Protein AF-A0A7Y5VXS8-F1 (afdb_monomer_lite)

Radius of gyration: 24.62 Å; chains: 1; bounding box: 45×81×82 Å

Foldseek 3Di:
DDQDWDDDFQDDEDQKTWWWTDGPQAIFIWMAGNDPVRIATQRAPQFRHWIWAEDYDQKTWTWTHHPPAAIFIWIARNHNVRIDGCCVQDDPQFRHWGWHYWDDDPFWIKT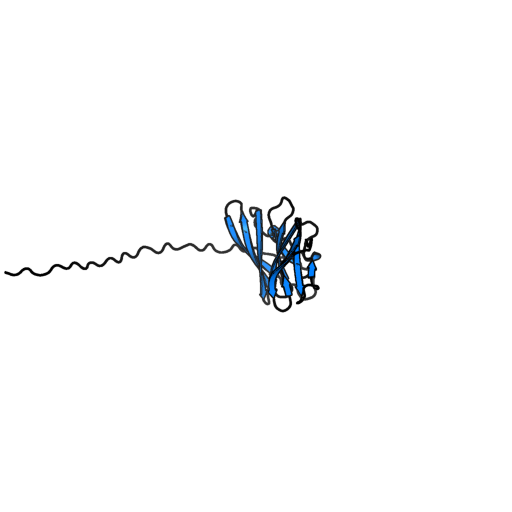WTWTDGPPDIFIWIKTFGDDDPDDDDDDDIHIDGDDDPPPDPDDPPDDDDPPDDDDDDDD

Sequence (171 aa):
MYLGWSKEVNATSATQQVGRTRRVHETRAALWSGTVESWIDLHPSDMSRSEALGVFDGYQVAYASSTDSEPHAAFWNGSAESWVDLNQFLPPECIKSTASGVWHDEHALYVVGYAATLWAPEAFIWSMPTPAPSTAMPLAIAAMVGMRRVRRRAGKAADAATLQRRAPTID

pLDDT: mean 81.11, std 21.41, range [37.81, 98.25]

Structure (mmCIF, N/CA/C/O backbone):
data_AF-A0A7Y5VXS8-F1
#
_entry.id   AF-A0A7Y5VXS8-F1
#
loop_
_atom_site.group_PDB
_atom_site.id
_atom_site.type_symbol
_atom_site.label_atom_id
_atom_site.label_alt_id
_atom_site.label_comp_id
_atom_site.label_asym_id
_atom_site.label_entity_id
_atom_site.label_seq_id
_atom_site.pdbx_PDB_ins_code
_atom_site.Cartn_x
_atom_site.Cartn_y
_atom_site.Cartn_z
_atom_site.occupancy
_atom_site.B_iso_or_equiv
_atom_site.auth_seq_id
_atom_site.auth_comp_id
_atom_site.auth_asym_id
_atom_site.auth_atom_id
_atom_site.pdbx_PDB_model_num
ATOM 1 N N . MET A 1 1 ? -16.463 24.738 -9.235 1.00 41.56 1 MET A N 1
ATOM 2 C CA . MET A 1 1 ? -15.396 23.790 -9.618 1.00 41.56 1 MET A CA 1
ATOM 3 C C . MET A 1 1 ? -14.684 23.383 -8.335 1.00 41.56 1 MET A C 1
ATOM 5 O O . MET A 1 1 ? -13.966 24.198 -7.775 1.00 41.56 1 MET A O 1
ATOM 9 N N . TYR A 1 2 ? -14.994 22.211 -7.774 1.00 46.09 2 TYR A N 1
ATOM 10 C CA . TYR A 1 2 ? -14.402 21.787 -6.501 1.00 46.09 2 TYR A CA 1
ATOM 11 C C . TYR A 1 2 ? -12.951 21.353 -6.734 1.00 46.09 2 TYR A C 1
ATOM 13 O O . TYR A 1 2 ? -12.708 20.295 -7.304 1.00 46.09 2 TYR A O 1
ATOM 21 N N . LEU A 1 3 ? -11.991 22.154 -6.265 1.00 60.09 3 LEU A N 1
ATOM 22 C CA . LEU A 1 3 ? -10.579 21.771 -6.102 1.00 60.09 3 LEU A CA 1
ATOM 23 C C . LEU A 1 3 ? -10.420 20.859 -4.865 1.00 60.09 3 LEU A C 1
ATOM 25 O O . LEU A 1 3 ? -9.608 21.102 -3.972 1.00 60.09 3 LEU A O 1
ATOM 29 N N . GLY A 1 4 ? -11.291 19.855 -4.762 1.00 72.69 4 GLY A N 1
ATOM 30 C CA . GLY A 1 4 ? -11.359 18.928 -3.642 1.00 72.69 4 GLY A CA 1
ATOM 31 C C . GLY A 1 4 ? -10.483 17.707 -3.880 1.00 72.69 4 GLY A C 1
ATOM 32 O O . GLY A 1 4 ? -10.237 17.316 -5.017 1.00 72.69 4 GLY A O 1
ATOM 33 N N . TRP A 1 5 ? -10.017 17.098 -2.796 1.00 81.94 5 TRP A N 1
ATOM 34 C CA . TRP A 1 5 ? -9.449 15.756 -2.851 1.00 81.94 5 TRP A CA 1
ATOM 35 C C . TRP A 1 5 ? -10.513 14.761 -3.323 1.00 81.94 5 TRP A C 1
ATOM 37 O O . TRP A 1 5 ? -11.626 14.782 -2.795 1.00 81.94 5 TRP A O 1
ATOM 47 N N . SER A 1 6 ? -10.176 13.868 -4.256 1.00 89.50 6 SER A N 1
ATOM 48 C CA . SER A 1 6 ? -10.955 12.636 -4.420 1.00 89.50 6 SER A CA 1
ATOM 49 C C . SER A 1 6 ? -10.457 11.585 -3.429 1.00 89.50 6 SER A C 1
ATOM 51 O O . SER A 1 6 ? -9.287 11.585 -3.040 1.00 89.50 6 SER A O 1
ATOM 53 N N . LYS A 1 7 ? -11.361 10.711 -2.987 1.00 92.12 7 LYS A N 1
ATOM 54 C CA . LYS A 1 7 ? -11.073 9.585 -2.096 1.00 92.12 7 LYS A CA 1
ATOM 55 C C . LYS A 1 7 ? -11.599 8.323 -2.756 1.00 92.12 7 LYS A C 1
ATOM 57 O O . LYS A 1 7 ? -12.745 8.302 -3.199 1.00 92.12 7 LYS A O 1
ATOM 62 N N . GLU A 1 8 ? -10.761 7.304 -2.838 1.00 93.62 8 GLU A N 1
ATOM 63 C CA . GLU A 1 8 ? -11.090 6.030 -3.468 1.00 93.62 8 GLU A CA 1
ATOM 64 C C . GLU A 1 8 ? -10.674 4.895 -2.537 1.00 93.62 8 GLU A C 1
ATOM 66 O O . GLU A 1 8 ? -9.577 4.923 -1.978 1.00 93.62 8 GLU A O 1
ATOM 71 N N . VAL A 1 9 ? -11.560 3.914 -2.376 1.00 96.06 9 VAL A N 1
ATOM 72 C CA . VAL A 1 9 ? -11.322 2.697 -1.595 1.00 96.06 9 VAL A CA 1
ATOM 73 C C . VAL A 1 9 ? -10.993 1.567 -2.562 1.00 96.06 9 VAL A C 1
ATOM 75 O O . VAL A 1 9 ? -11.755 1.310 -3.491 1.00 96.06 9 VAL A O 1
ATOM 78 N N . ASN A 1 10 ? -9.878 0.890 -2.314 1.00 96.06 10 ASN A N 1
ATOM 79 C CA . ASN A 1 10 ? -9.382 -0.232 -3.106 1.00 96.06 10 ASN A CA 1
ATOM 80 C C . ASN A 1 10 ? -9.647 -1.583 -2.425 1.00 96.06 10 ASN A C 1
ATOM 82 O O . ASN A 1 10 ? -9.906 -2.569 -3.110 1.00 96.06 10 ASN A O 1
ATOM 86 N N . ALA A 1 11 ? -9.607 -1.635 -1.088 1.00 96.81 11 ALA A N 1
ATOM 87 C CA . ALA A 1 11 ? -9.838 -2.863 -0.328 1.00 96.81 11 ALA A CA 1
ATOM 88 C C . ALA A 1 11 ? -10.430 -2.593 1.059 1.00 96.81 11 ALA A C 1
ATOM 90 O O . ALA A 1 11 ? -10.319 -1.494 1.605 1.00 96.81 11 ALA A O 1
ATOM 91 N N . THR A 1 12 ? -11.045 -3.624 1.637 1.00 96.56 12 THR A N 1
ATOM 92 C CA . THR A 1 12 ? -11.680 -3.574 2.957 1.00 96.56 12 THR A CA 1
ATOM 93 C C . THR A 1 12 ? -11.393 -4.843 3.747 1.00 96.56 12 THR A C 1
ATOM 95 O O . THR A 1 12 ? -11.459 -5.935 3.186 1.00 96.56 12 THR A O 1
ATOM 98 N N . SER A 1 13 ? -11.169 -4.710 5.052 1.00 94.88 13 SER A N 1
ATOM 99 C CA . SER A 1 13 ? -11.084 -5.822 5.999 1.00 94.88 13 SER A CA 1
ATOM 100 C C . SER A 1 13 ? -11.768 -5.421 7.297 1.00 94.88 13 SER A C 1
ATOM 102 O O . SER A 1 13 ? -11.337 -4.478 7.959 1.00 94.88 13 SER A O 1
ATOM 104 N N . ALA A 1 14 ? -12.824 -6.147 7.671 1.00 92.25 14 ALA A N 1
ATOM 105 C CA . ALA A 1 14 ? -13.667 -5.818 8.819 1.00 92.25 14 ALA A CA 1
ATOM 106 C C . ALA A 1 14 ? -14.069 -4.326 8.821 1.00 92.25 14 ALA A C 1
ATOM 108 O O . ALA A 1 14 ? -14.768 -3.871 7.916 1.00 92.25 14 ALA A O 1
ATOM 109 N N . THR A 1 15 ? -13.633 -3.560 9.822 1.00 92.25 15 THR A N 1
ATOM 110 C CA . THR A 1 15 ? -13.942 -2.131 9.973 1.00 92.25 15 THR A CA 1
ATOM 111 C C . THR A 1 15 ? -12.985 -1.206 9.224 1.00 92.25 15 THR A C 1
ATOM 113 O O . THR A 1 15 ? -13.272 -0.013 9.123 1.00 92.25 15 THR A O 1
ATOM 116 N N . GLN A 1 16 ? -11.881 -1.730 8.686 1.00 95.81 16 GLN A N 1
ATOM 117 C CA . GLN A 1 16 ? -10.853 -0.953 8.004 1.00 95.81 16 GLN A CA 1
ATOM 118 C C . GLN A 1 16 ? -11.044 -0.953 6.488 1.00 95.81 16 GLN A C 1
ATOM 120 O O . GLN A 1 16 ? -11.379 -1.969 5.874 1.00 95.81 16 GLN A O 1
ATOM 125 N N . GLN A 1 17 ? -10.780 0.192 5.870 1.00 97.44 17 GLN A N 1
ATOM 126 C CA . GLN A 1 17 ? -10.731 0.357 4.421 1.00 97.44 17 GLN A CA 1
ATOM 127 C C . GLN A 1 17 ? -9.402 0.987 4.030 1.00 97.44 17 GLN A C 1
ATOM 129 O O . GLN A 1 17 ? -8.892 1.837 4.749 1.00 97.44 17 GLN A O 1
ATOM 134 N N . VAL A 1 18 ? -8.861 0.624 2.875 1.00 97.94 18 VAL A N 1
ATOM 135 C CA . VAL A 1 18 ? -7.654 1.250 2.329 1.00 97.94 18 VAL A CA 1
ATOM 136 C C . VAL A 1 18 ? -7.842 1.677 0.894 1.00 97.94 18 VAL A C 1
ATOM 138 O O . VAL A 1 18 ? -8.722 1.181 0.190 1.00 97.94 18 VAL A O 1
ATOM 141 N N . GLY A 1 19 ? -6.998 2.597 0.454 1.00 97.06 19 GLY A N 1
ATOM 142 C CA . GLY A 1 19 ? -7.021 3.114 -0.901 1.00 97.06 19 GLY A CA 1
ATOM 143 C C . GLY A 1 19 ? -6.146 4.344 -1.024 1.00 97.06 19 GLY A C 1
ATOM 144 O O . GLY A 1 19 ? -4.996 4.351 -0.574 1.00 97.06 19 GLY A O 1
ATOM 145 N N . ARG A 1 20 ? -6.692 5.394 -1.637 1.00 94.94 20 ARG A N 1
ATOM 146 C CA . ARG A 1 20 ? -5.952 6.627 -1.906 1.00 94.94 20 ARG A CA 1
ATOM 147 C C . ARG A 1 20 ? -6.785 7.889 -1.753 1.00 94.94 20 ARG A C 1
ATOM 149 O O . ARG A 1 20 ? -7.981 7.912 -2.051 1.00 94.94 20 ARG A O 1
ATOM 156 N N . THR A 1 21 ? -6.115 8.969 -1.375 1.00 94.75 21 THR A N 1
ATOM 157 C CA . THR A 1 21 ? -6.575 10.335 -1.621 1.00 94.75 21 THR A CA 1
ATOM 158 C C . THR A 1 21 ? -5.821 10.897 -2.822 1.00 94.75 21 THR A C 1
ATOM 160 O O . THR A 1 21 ? -4.642 10.598 -3.021 1.00 94.75 21 THR A O 1
ATOM 163 N N . ARG A 1 22 ? -6.498 11.677 -3.670 1.00 91.81 22 ARG A N 1
ATOM 164 C CA . ARG A 1 22 ? -5.890 12.243 -4.878 1.00 91.81 22 ARG A CA 1
ATOM 165 C C . ARG A 1 22 ? -6.174 13.731 -5.039 1.00 91.81 22 ARG A C 1
ATOM 167 O O . ARG A 1 22 ? -7.316 14.182 -4.951 1.00 91.81 22 ARG A O 1
ATOM 174 N N . ARG A 1 23 ? -5.116 14.465 -5.369 1.00 86.50 23 ARG A N 1
ATOM 175 C CA . ARG A 1 23 ? -5.109 15.795 -5.980 1.00 86.50 23 ARG A CA 1
ATOM 176 C C . ARG A 1 23 ? -4.327 15.748 -7.292 1.00 86.50 23 ARG A C 1
ATOM 178 O O . ARG A 1 23 ? -3.722 14.733 -7.628 1.00 86.50 23 ARG A O 1
ATOM 185 N N . VAL A 1 24 ? -4.372 16.845 -8.052 1.00 78.69 24 VAL A N 1
ATOM 186 C CA . VAL A 1 24 ? -3.842 16.941 -9.428 1.00 78.69 24 VAL A CA 1
ATOM 187 C C . VAL A 1 24 ? -2.435 16.335 -9.574 1.00 78.69 24 VAL A C 1
ATOM 189 O O . VAL A 1 24 ? -2.199 15.610 -10.536 1.00 78.69 24 VAL A O 1
ATOM 192 N N . HIS A 1 25 ? -1.547 16.546 -8.597 1.00 77.44 25 HIS A N 1
ATOM 193 C CA . HIS A 1 25 ? -0.159 16.059 -8.615 1.00 77.44 25 HIS A CA 1
ATOM 194 C C . HIS A 1 25 ? 0.225 15.224 -7.389 1.00 77.44 25 HIS A C 1
ATOM 196 O O . HIS A 1 25 ? 1.403 15.050 -7.110 1.00 77.44 25 HIS A O 1
ATOM 202 N N . GLU A 1 26 ? -0.752 14.726 -6.636 1.00 84.94 26 GLU A N 1
ATOM 203 C CA . GLU A 1 26 ? -0.486 14.107 -5.340 1.00 84.94 26 GLU A CA 1
ATOM 204 C C . GLU A 1 26 ? -1.451 12.948 -5.123 1.00 84.94 26 GLU A C 1
ATOM 206 O O . GLU A 1 26 ? -2.668 13.134 -5.124 1.00 84.94 26 GLU A O 1
ATOM 211 N N . THR A 1 27 ? -0.921 11.733 -4.993 1.00 93.06 27 THR A N 1
ATOM 212 C CA . THR A 1 27 ? -1.710 10.560 -4.596 1.00 93.06 27 THR A CA 1
ATOM 213 C C . THR A 1 27 ? -1.097 9.987 -3.337 1.00 93.06 27 THR A C 1
ATOM 215 O O . THR A 1 27 ? 0.080 9.630 -3.343 1.00 93.06 27 THR A O 1
ATOM 218 N N . ARG A 1 28 ? -1.895 9.908 -2.277 1.00 96.19 28 ARG A N 1
ATOM 219 C CA . ARG A 1 28 ? -1.458 9.431 -0.968 1.00 96.19 28 ARG A CA 1
ATOM 220 C C . ARG A 1 28 ? -2.242 8.195 -0.578 1.00 96.1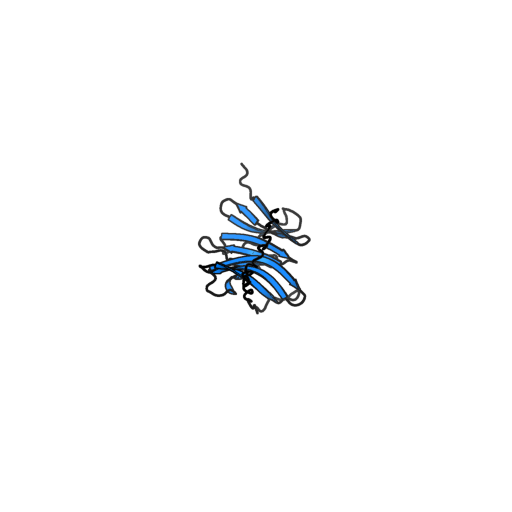9 28 ARG A C 1
ATOM 222 O O . ARG A 1 28 ? -3.471 8.201 -0.655 1.00 96.19 28 ARG A O 1
ATOM 229 N N . ALA A 1 29 ? -1.537 7.154 -0.152 1.00 97.44 29 ALA A N 1
ATOM 230 C CA . ALA A 1 29 ? -2.142 5.984 0.456 1.00 97.44 29 ALA A CA 1
ATOM 231 C C . ALA A 1 29 ? -2.913 6.401 1.711 1.00 97.44 29 ALA A C 1
ATOM 233 O O . ALA A 1 29 ? -2.450 7.228 2.496 1.00 97.44 29 ALA A O 1
ATOM 234 N N . ALA A 1 30 ? -4.097 5.832 1.889 1.00 97.12 30 ALA A N 1
ATOM 235 C CA . ALA A 1 30 ? -4.968 6.181 2.995 1.00 97.12 30 ALA A CA 1
ATOM 236 C C . ALA A 1 30 ? -5.602 4.939 3.610 1.00 97.12 30 ALA A C 1
ATOM 238 O O . ALA A 1 30 ? -5.921 3.977 2.906 1.00 97.12 30 ALA A O 1
ATOM 239 N N . LEU A 1 31 ? -5.788 5.008 4.925 1.00 97.62 31 LEU A N 1
ATOM 240 C CA . LEU A 1 31 ? -6.540 4.066 5.743 1.00 97.62 31 LEU A CA 1
ATOM 241 C C . LEU A 1 31 ? -7.760 4.787 6.313 1.00 97.62 31 LEU A C 1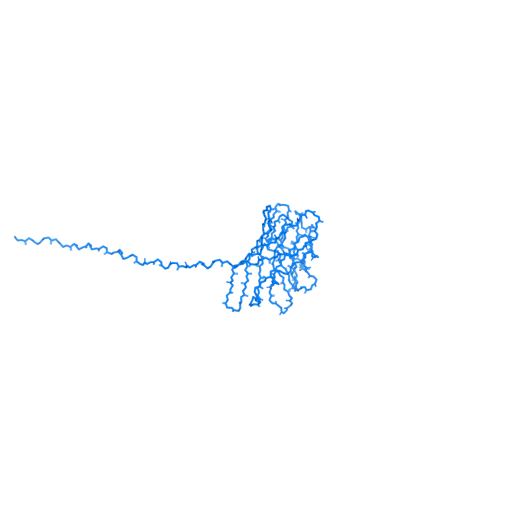
ATOM 243 O O . LEU A 1 31 ? -7.664 5.939 6.723 1.00 97.62 31 LEU A O 1
ATOM 247 N N . TRP A 1 32 ? -8.897 4.111 6.357 1.00 97.62 32 TRP A N 1
ATOM 248 C CA . TRP A 1 32 ? -10.123 4.589 6.986 1.00 97.62 32 TRP A CA 1
ATOM 249 C C . TRP A 1 32 ? -10.658 3.544 7.956 1.00 97.62 32 TRP A C 1
ATOM 251 O O . TRP A 1 32 ? -10.359 2.355 7.843 1.00 97.62 32 TRP A O 1
ATOM 261 N N . SER A 1 33 ? -11.467 4.008 8.906 1.00 95.12 33 SER A N 1
ATOM 262 C CA . SER A 1 33 ? -12.236 3.170 9.830 1.00 95.12 33 SER A CA 1
ATOM 263 C C . SER A 1 33 ? -13.713 3.562 9.778 1.00 95.12 33 SER A C 1
ATOM 265 O O . SER A 1 33 ? -14.177 4.388 10.566 1.00 95.12 33 SER A O 1
ATOM 267 N N . GLY A 1 34 ? -14.435 3.046 8.784 1.00 89.31 34 GLY A N 1
ATOM 268 C CA . GLY A 1 34 ? -15.899 3.115 8.663 1.00 89.31 34 GLY A CA 1
ATOM 269 C C . GLY A 1 34 ? -16.510 4.470 8.276 1.00 89.31 34 GLY A C 1
ATOM 270 O O . GLY A 1 34 ? -17.687 4.512 7.927 1.00 89.31 34 GLY A O 1
ATOM 271 N N . THR A 1 35 ? -15.748 5.565 8.297 1.00 88.94 35 THR A N 1
ATOM 272 C CA . THR A 1 35 ? -16.207 6.906 7.897 1.00 88.94 35 THR A CA 1
ATOM 273 C C . THR A 1 35 ? -15.166 7.587 7.017 1.00 88.94 35 THR A C 1
ATOM 275 O O . THR A 1 35 ? -13.998 7.203 6.993 1.00 88.94 35 THR A O 1
ATOM 278 N N . VAL A 1 36 ? -15.579 8.606 6.263 1.00 85.69 36 VAL A N 1
ATOM 279 C CA . VAL A 1 36 ? -14.666 9.325 5.365 1.00 85.69 36 VAL A CA 1
ATOM 280 C C . VAL A 1 36 ? -13.754 10.299 6.128 1.00 85.69 36 VAL A C 1
ATOM 282 O O . VAL A 1 36 ? -12.687 10.674 5.624 1.00 85.69 36 VAL A O 1
ATOM 285 N N . GLU A 1 37 ? -14.163 10.691 7.337 1.00 88.75 37 GLU A N 1
ATOM 286 C CA . GLU A 1 37 ? -13.452 11.551 8.284 1.00 88.75 37 GLU A CA 1
ATOM 287 C C . GLU A 1 37 ? -12.370 10.805 9.075 1.00 88.75 37 GLU A C 1
ATOM 289 O O . GLU A 1 37 ? -11.387 11.430 9.458 1.00 88.75 37 GLU A O 1
ATOM 294 N N . SER A 1 38 ? -12.482 9.483 9.266 1.00 92.62 38 SER A N 1
ATOM 295 C CA . SER A 1 38 ? -11.493 8.663 9.995 1.00 92.62 38 SER A CA 1
ATOM 296 C C . SER A 1 38 ? -10.250 8.302 9.173 1.00 92.62 38 SER A C 1
ATOM 298 O O . SER A 1 38 ? -9.591 7.292 9.413 1.00 92.62 38 SER A O 1
ATOM 300 N N . TRP A 1 39 ? -9.950 9.127 8.175 1.00 91.75 39 TRP A N 1
ATOM 301 C CA . TRP A 1 39 ? -8.794 8.989 7.307 1.00 91.75 39 TRP A CA 1
ATOM 302 C C . TRP A 1 39 ? -7.487 9.166 8.090 1.00 91.75 39 TRP A C 1
ATOM 304 O O . TRP A 1 39 ? -7.271 10.196 8.726 1.00 91.75 39 TRP A O 1
ATOM 314 N N . ILE A 1 40 ? -6.593 8.193 7.947 1.00 95.75 40 ILE A N 1
ATOM 315 C CA . ILE A 1 40 ? -5.186 8.244 8.336 1.00 95.75 40 ILE A CA 1
ATOM 316 C C . ILE A 1 40 ? -4.340 8.288 7.060 1.00 95.75 40 ILE A C 1
ATOM 318 O O . ILE A 1 40 ? -4.537 7.483 6.142 1.00 95.75 40 ILE A O 1
ATOM 322 N N . ASP A 1 41 ? -3.412 9.241 6.989 1.00 95.62 41 ASP A N 1
ATOM 323 C CA . ASP A 1 41 ? -2.427 9.321 5.912 1.00 95.62 41 ASP A CA 1
ATOM 324 C C . ASP A 1 41 ? -1.346 8.253 6.120 1.00 95.62 41 ASP A C 1
ATOM 326 O O . ASP A 1 41 ? -0.683 8.227 7.154 1.00 95.62 41 ASP A O 1
ATOM 330 N N . LEU A 1 42 ? -1.197 7.357 5.144 1.00 96.75 42 LEU A N 1
ATOM 331 C CA . LEU A 1 42 ? -0.147 6.336 5.121 1.00 96.75 42 LEU A CA 1
ATOM 332 C C . LEU A 1 42 ? 1.018 6.745 4.212 1.00 96.75 42 LEU A C 1
ATOM 334 O O . LEU A 1 42 ? 1.935 5.963 3.984 1.00 96.75 42 LEU A O 1
ATOM 338 N N . HIS A 1 43 ? 0.984 7.935 3.618 1.00 96.12 43 HIS A N 1
ATOM 339 C CA . HIS A 1 43 ? 2.019 8.366 2.695 1.00 96.12 43 HIS A CA 1
ATOM 340 C C . HIS A 1 43 ? 3.383 8.511 3.393 1.00 96.12 43 HIS A C 1
ATOM 342 O O . HIS A 1 43 ? 3.492 9.294 4.339 1.00 96.12 43 HIS A O 1
ATOM 348 N N . PRO A 1 44 ? 4.432 7.796 2.940 1.00 92.88 44 PRO A N 1
ATOM 349 C CA . PRO A 1 44 ? 5.780 7.989 3.468 1.00 92.88 44 PRO A CA 1
ATOM 350 C C . PRO A 1 44 ? 6.301 9.385 3.102 1.00 92.88 44 PRO A C 1
ATOM 352 O O . PRO A 1 44 ? 6.049 9.855 1.993 1.00 92.88 44 PRO A O 1
ATOM 355 N N . SER A 1 45 ? 7.049 10.037 4.000 1.00 88.19 45 SER A N 1
ATOM 356 C CA . SER A 1 45 ? 7.513 11.427 3.818 1.00 88.19 45 SER A CA 1
ATOM 357 C C . SER A 1 45 ? 8.391 11.639 2.585 1.00 88.19 45 SER A C 1
ATOM 359 O O . SER A 1 45 ? 8.380 12.722 2.006 1.00 88.19 45 SER A O 1
ATOM 361 N N . ASP A 1 46 ? 9.129 10.604 2.187 1.00 87.56 46 ASP A N 1
ATOM 362 C CA . ASP A 1 46 ? 10.159 10.685 1.144 1.00 87.56 46 ASP A CA 1
ATOM 363 C C . ASP A 1 46 ? 9.640 10.202 -0.224 1.00 87.56 46 ASP A C 1
ATOM 365 O O . ASP A 1 46 ? 10.391 10.060 -1.194 1.00 87.56 46 ASP A O 1
ATOM 369 N N . MET A 1 47 ? 8.335 9.932 -0.308 1.00 92.50 47 MET A N 1
ATOM 370 C CA . MET A 1 47 ? 7.665 9.469 -1.517 1.00 92.50 47 MET A CA 1
ATOM 371 C C . MET A 1 47 ? 6.872 10.606 -2.160 1.00 92.50 47 MET A C 1
ATOM 373 O O . MET A 1 47 ? 6.472 11.569 -1.522 1.00 92.50 47 MET A O 1
ATOM 377 N N . SER A 1 48 ? 6.658 10.497 -3.468 1.00 93.56 48 SER A N 1
ATOM 378 C CA . SER A 1 48 ? 5.838 11.442 -4.244 1.00 93.56 48 SER A CA 1
ATOM 379 C C . SER A 1 48 ? 4.427 10.907 -4.489 1.00 93.56 48 SER A C 1
ATOM 381 O O . SER A 1 48 ? 3.465 11.656 -4.670 1.00 93.56 48 SER A O 1
ATOM 383 N N . ARG A 1 49 ? 4.301 9.577 -4.506 1.00 94.62 49 ARG A N 1
ATOM 384 C CA . ARG A 1 49 ? 3.060 8.868 -4.772 1.00 94.62 49 ARG A CA 1
ATOM 385 C C . ARG A 1 49 ? 2.992 7.600 -3.933 1.00 94.62 49 ARG A C 1
ATOM 387 O O . ARG A 1 49 ? 3.964 6.859 -3.852 1.00 94.62 49 ARG A O 1
ATOM 394 N N . SER A 1 50 ? 1.833 7.312 -3.357 1.00 96.81 50 SER A N 1
ATOM 395 C CA . SER A 1 50 ? 1.524 5.990 -2.809 1.00 96.81 50 SER A CA 1
ATOM 396 C C . SER A 1 50 ? 0.042 5.663 -2.960 1.00 96.81 50 SER A C 1
ATOM 398 O O . SER A 1 50 ? -0.799 6.556 -3.085 1.00 96.81 50 SER A O 1
ATOM 400 N N . GLU A 1 51 ? -0.285 4.375 -2.986 1.00 97.06 51 GLU A N 1
ATOM 401 C CA . GLU A 1 51 ? -1.664 3.900 -3.109 1.00 97.06 51 GLU A CA 1
ATOM 402 C C . GLU A 1 51 ? -1.827 2.537 -2.445 1.00 97.06 51 GLU A C 1
ATOM 404 O O . GLU A 1 51 ? -1.299 1.545 -2.946 1.00 97.06 51 GLU A O 1
ATOM 409 N N . ALA A 1 52 ? -2.587 2.479 -1.349 1.00 98.00 52 ALA A N 1
ATOM 410 C CA . ALA A 1 52 ? -2.848 1.226 -0.655 1.00 98.00 52 ALA A CA 1
ATOM 411 C C . ALA A 1 52 ? -3.825 0.347 -1.446 1.00 98.00 52 ALA A C 1
ATOM 413 O O . ALA A 1 52 ? -4.836 0.818 -1.967 1.00 98.00 52 ALA A O 1
ATOM 414 N N . LEU A 1 53 ? -3.495 -0.937 -1.552 1.00 98.25 53 LEU A N 1
ATOM 415 C CA . LEU A 1 53 ? -4.173 -1.912 -2.407 1.00 98.25 53 LEU A CA 1
ATOM 416 C C . LEU A 1 53 ? -4.792 -3.065 -1.619 1.00 98.25 53 LEU A C 1
ATOM 418 O O . LEU A 1 53 ? -5.771 -3.644 -2.077 1.00 98.25 53 LEU A O 1
ATOM 422 N N . GLY A 1 54 ? -4.243 -3.392 -0.450 1.00 97.81 54 GLY A N 1
ATOM 423 C CA . GLY A 1 54 ? -4.726 -4.486 0.384 1.00 97.81 54 GLY A CA 1
ATOM 424 C C . GLY A 1 54 ? -4.674 -4.131 1.861 1.00 97.81 54 GLY A C 1
ATOM 425 O O . GLY A 1 54 ? -3.813 -3.366 2.296 1.00 97.81 54 GLY A O 1
ATOM 426 N N . VAL A 1 55 ? -5.611 -4.687 2.623 1.00 97.62 55 VAL A N 1
ATOM 427 C CA . VAL A 1 55 ? -5.668 -4.552 4.077 1.00 97.62 55 VAL A CA 1
ATOM 428 C C . VAL A 1 55 ? -6.130 -5.856 4.699 1.00 97.62 55 VAL A C 1
ATOM 430 O O . VAL A 1 55 ? -7.045 -6.492 4.179 1.00 97.62 55 VAL A O 1
ATOM 433 N N . PHE A 1 56 ? -5.508 -6.238 5.807 1.00 96.25 56 PHE A N 1
ATOM 434 C CA . PHE A 1 56 ? -5.934 -7.362 6.629 1.00 96.25 56 PHE A CA 1
ATOM 435 C C . PHE A 1 56 ? -5.463 -7.144 8.059 1.00 96.25 56 PHE A C 1
ATOM 437 O O . PHE A 1 56 ? -4.281 -6.906 8.275 1.00 96.25 56 PHE A O 1
ATOM 444 N N . ASP A 1 57 ? -6.389 -7.222 9.013 1.00 92.69 57 ASP A N 1
ATOM 445 C CA . ASP A 1 57 ? -6.097 -7.196 10.453 1.00 92.69 57 ASP A CA 1
ATOM 446 C C . ASP A 1 57 ? -5.084 -6.115 10.896 1.00 92.69 57 ASP A C 1
ATOM 448 O O . ASP A 1 57 ? -4.077 -6.401 11.534 1.00 92.69 57 ASP A O 1
ATOM 452 N N . GLY A 1 58 ? -5.302 -4.856 10.497 1.00 92.19 58 GLY A N 1
ATOM 453 C CA . GLY A 1 58 ? -4.408 -3.749 10.861 1.00 92.19 58 GLY A CA 1
ATOM 454 C C . GLY A 1 58 ? -3.190 -3.558 9.956 1.00 92.19 58 GLY A C 1
ATOM 455 O O . GLY A 1 58 ? -2.557 -2.506 10.033 1.00 92.19 58 GLY A O 1
ATOM 456 N N . TYR A 1 59 ? -2.910 -4.486 9.042 1.00 95.69 59 TYR A N 1
ATOM 457 C CA . TYR A 1 59 ? -1.808 -4.396 8.086 1.00 95.69 59 TYR A CA 1
ATOM 458 C C . TYR A 1 59 ? -2.264 -3.870 6.733 1.00 95.69 59 TYR A C 1
ATOM 460 O O . TYR A 1 59 ? -3.305 -4.286 6.227 1.00 95.69 59 TYR A O 1
ATOM 468 N N . GLN A 1 60 ? -1.473 -2.991 6.118 1.00 97.88 60 GLN A N 1
ATOM 469 C CA . GLN A 1 60 ? -1.741 -2.442 4.791 1.00 97.88 60 GLN A CA 1
ATOM 470 C C . GLN A 1 60 ? -0.598 -2.750 3.833 1.00 97.88 60 GLN A C 1
ATOM 472 O O . GLN A 1 60 ? 0.573 -2.707 4.199 1.00 97.88 60 GLN A O 1
ATOM 477 N N . VAL A 1 61 ? -0.947 -3.022 2.579 1.00 98.06 61 VAL A N 1
ATOM 478 C CA . VAL A 1 61 ? 0.008 -3.240 1.489 1.00 98.06 61 VAL A CA 1
ATOM 479 C C . VAL A 1 61 ? -0.322 -2.368 0.291 1.00 98.06 61 VAL A C 1
ATOM 481 O O . VAL A 1 61 ? -1.487 -2.045 0.047 1.00 98.06 61 VAL A O 1
ATOM 484 N N . ALA A 1 62 ? 0.709 -1.971 -0.446 1.00 96.50 62 ALA A N 1
ATOM 485 C CA . ALA A 1 62 ? 0.606 -0.981 -1.510 1.00 96.50 62 ALA A CA 1
ATOM 486 C C . ALA A 1 62 ? 1.776 -1.058 -2.498 1.00 96.50 62 ALA A C 1
ATOM 488 O O . ALA A 1 62 ? 2.627 -1.954 -2.467 1.00 96.50 62 ALA A O 1
ATOM 489 N N . TYR A 1 63 ? 1.868 0.003 -3.297 1.00 97.25 63 TYR A N 1
ATOM 490 C CA . TYR A 1 63 ? 3.137 0.523 -3.777 1.00 97.25 63 TYR A CA 1
ATOM 491 C C . TYR A 1 63 ? 3.351 1.988 -3.351 1.00 97.25 63 TYR A C 1
ATOM 493 O O . TYR A 1 63 ? 2.395 2.717 -3.056 1.00 97.25 63 TYR A O 1
ATOM 501 N N . ALA A 1 64 ? 4.609 2.421 -3.368 1.00 96.62 64 ALA A N 1
ATOM 502 C CA . ALA A 1 64 ? 5.022 3.815 -3.245 1.00 96.62 64 ALA A CA 1
ATOM 503 C C . ALA A 1 64 ? 6.140 4.139 -4.251 1.00 96.62 64 ALA A C 1
ATOM 505 O O . ALA A 1 64 ? 6.889 3.249 -4.644 1.00 96.62 64 ALA A O 1
ATOM 506 N N . SER A 1 65 ? 6.233 5.389 -4.706 1.00 95.19 65 SER A N 1
ATOM 507 C CA . SER A 1 65 ? 7.280 5.842 -5.628 1.00 95.19 65 SER A CA 1
ATOM 508 C C . SER A 1 65 ? 7.681 7.296 -5.378 1.00 95.19 65 SER A C 1
ATOM 510 O O . SER A 1 65 ? 6.849 8.150 -5.041 1.00 95.19 65 SER A O 1
ATOM 512 N N . SER A 1 66 ? 8.951 7.610 -5.612 1.00 92.81 66 SER A N 1
ATOM 513 C CA . SER A 1 66 ? 9.440 8.983 -5.753 1.00 92.81 66 SER A CA 1
ATOM 514 C C . SER A 1 66 ? 9.162 9.499 -7.175 1.00 92.81 66 SER A C 1
ATOM 516 O O . SER A 1 66 ? 8.709 8.744 -8.035 1.00 92.81 66 SER A O 1
ATOM 518 N N . THR A 1 67 ? 9.379 10.796 -7.419 1.00 89.31 67 THR A N 1
ATOM 519 C CA . THR A 1 67 ? 8.978 11.472 -8.671 1.00 89.31 67 THR A CA 1
ATOM 520 C C . THR A 1 67 ? 9.569 10.818 -9.920 1.00 89.31 67 THR A C 1
ATOM 522 O O . THR A 1 67 ? 8.884 10.698 -10.931 1.00 89.31 67 THR A O 1
ATOM 525 N N . ASP A 1 68 ? 10.813 10.350 -9.814 1.00 88.00 68 ASP A N 1
ATOM 526 C CA . ASP A 1 68 ? 11.595 9.808 -10.927 1.00 88.00 68 ASP A CA 1
ATOM 527 C C . ASP A 1 68 ? 12.010 8.345 -10.688 1.00 88.00 68 ASP A C 1
ATOM 529 O O . ASP A 1 68 ? 12.984 7.867 -11.270 1.00 88.00 68 ASP A O 1
ATOM 533 N N . SER A 1 69 ? 11.301 7.631 -9.805 1.00 90.50 69 SER A N 1
ATOM 534 C CA . SER A 1 69 ? 11.574 6.224 -9.506 1.00 90.50 69 SER A CA 1
ATOM 535 C C . SER A 1 69 ? 10.416 5.326 -9.917 1.00 90.50 69 SER A C 1
ATOM 537 O O . SER A 1 69 ? 9.242 5.701 -9.875 1.00 90.50 69 SER A O 1
ATOM 539 N N . GLU A 1 70 ? 10.753 4.091 -10.266 1.00 94.50 70 GLU A N 1
ATOM 540 C CA . GLU A 1 70 ? 9.765 3.031 -10.395 1.00 94.50 70 GLU A CA 1
ATOM 541 C C . GLU A 1 70 ? 9.093 2.746 -9.035 1.00 94.50 70 GLU A C 1
ATOM 543 O O . GLU A 1 70 ? 9.670 3.021 -7.975 1.00 94.50 70 GLU A O 1
ATOM 548 N N . PRO A 1 71 ? 7.852 2.229 -9.036 1.00 95.50 71 PRO A N 1
ATOM 549 C CA . PRO A 1 71 ? 7.136 1.923 -7.812 1.00 95.50 71 PRO A CA 1
ATOM 550 C C . PRO A 1 71 ? 7.746 0.724 -7.096 1.00 95.50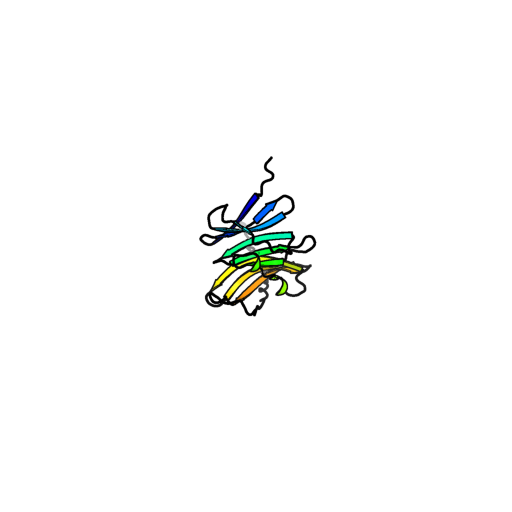 71 PRO A C 1
ATOM 552 O O . PRO A 1 71 ? 8.069 -0.295 -7.708 1.00 95.50 71 PRO A O 1
ATOM 555 N N . HIS A 1 72 ? 7.841 0.845 -5.780 1.00 97.06 72 HIS A N 1
ATOM 556 C CA . HIS A 1 72 ? 8.268 -0.202 -4.871 1.00 97.06 72 HIS A CA 1
ATOM 557 C C . HIS A 1 72 ? 7.072 -0.725 -4.081 1.00 97.06 72 HIS A C 1
ATOM 559 O O . HIS A 1 72 ? 6.215 0.048 -3.642 1.00 97.06 72 HIS A O 1
ATOM 565 N N . ALA A 1 73 ? 7.019 -2.040 -3.878 1.00 97.88 73 ALA A N 1
ATOM 566 C CA . ALA A 1 73 ? 6.077 -2.673 -2.974 1.00 97.88 73 ALA A CA 1
ATOM 567 C C . ALA A 1 73 ? 6.281 -2.114 -1.565 1.00 97.88 73 ALA A C 1
ATOM 569 O O . ALA A 1 73 ? 7.405 -2.008 -1.082 1.00 97.88 73 ALA A O 1
ATOM 570 N N . ALA A 1 74 ? 5.186 -1.766 -0.905 1.00 97.00 74 ALA A N 1
ATOM 571 C CA . ALA A 1 74 ? 5.232 -1.113 0.389 1.00 97.00 74 ALA A CA 1
ATOM 572 C C . ALA A 1 74 ? 4.265 -1.773 1.369 1.00 97.00 74 ALA A C 1
ATOM 574 O O . ALA A 1 74 ? 3.234 -2.328 0.973 1.00 97.00 74 ALA A O 1
ATOM 575 N N . PHE A 1 75 ? 4.623 -1.694 2.644 1.00 96.88 75 PHE A N 1
ATOM 576 C CA . PHE A 1 75 ? 3.896 -2.270 3.765 1.00 96.88 75 PHE A CA 1
ATOM 577 C C . PHE A 1 75 ? 3.768 -1.257 4.906 1.00 96.88 75 PHE A C 1
ATOM 579 O O . PHE A 1 75 ? 4.694 -0.483 5.127 1.00 96.88 75 PHE A O 1
ATOM 586 N N . TRP A 1 76 ? 2.644 -1.282 5.626 1.00 96.19 76 TRP A N 1
ATOM 587 C CA . TRP A 1 76 ? 2.396 -0.496 6.840 1.00 96.19 76 TRP A CA 1
ATOM 588 C C . TRP A 1 76 ? 1.636 -1.324 7.881 1.00 96.19 76 TRP A C 1
ATOM 590 O O . TRP A 1 76 ? 0.927 -2.280 7.557 1.00 96.19 76 TRP A O 1
ATOM 600 N N . ASN A 1 77 ? 1.729 -0.879 9.129 1.00 94.12 77 ASN A N 1
ATOM 601 C CA . ASN A 1 77 ? 0.904 -1.273 10.263 1.00 94.12 77 ASN A CA 1
ATOM 602 C C . ASN A 1 77 ? 0.265 -0.021 10.895 1.00 94.12 77 ASN A C 1
ATOM 604 O O . ASN A 1 77 ? 0.699 0.481 11.931 1.00 94.12 77 ASN A O 1
ATOM 608 N N . GLY A 1 78 ? -0.750 0.523 10.221 1.00 93.31 78 GLY A N 1
ATOM 609 C CA . GLY A 1 78 ? -1.666 1.521 10.774 1.00 93.31 78 GLY A CA 1
ATOM 610 C C . GLY A 1 78 ? -1.201 2.981 10.766 1.00 93.31 78 GLY A C 1
ATOM 611 O O . GLY A 1 78 ? -2.030 3.855 11.015 1.00 93.31 78 GLY A O 1
ATOM 612 N N . SER A 1 79 ? 0.064 3.280 10.460 1.00 94.44 79 SER A N 1
ATOM 613 C CA . SER A 1 79 ? 0.566 4.664 10.381 1.00 94.44 79 SER A CA 1
ATOM 614 C C . SER A 1 79 ? 1.643 4.847 9.315 1.00 94.44 79 SER A C 1
ATOM 616 O O . SER A 1 79 ? 2.297 3.879 8.932 1.00 94.44 79 SER A O 1
ATOM 618 N N . ALA A 1 80 ? 1.882 6.082 8.865 1.00 93.56 80 ALA A N 1
ATOM 619 C CA . ALA A 1 80 ? 2.957 6.386 7.919 1.00 93.56 80 ALA A CA 1
ATOM 620 C C . ALA A 1 80 ? 4.360 6.036 8.459 1.00 93.56 80 ALA A C 1
ATOM 622 O O . ALA A 1 80 ? 5.211 5.614 7.680 1.00 93.56 80 ALA A O 1
ATOM 623 N N . GLU A 1 81 ? 4.607 6.147 9.773 1.00 91.12 81 GLU A N 1
ATOM 624 C CA . GLU A 1 81 ? 5.915 5.824 10.372 1.00 91.12 81 GLU A CA 1
ATOM 625 C C . GLU A 1 81 ? 6.223 4.321 10.383 1.00 91.12 81 GLU A C 1
ATOM 627 O O . GLU A 1 81 ? 7.383 3.928 10.464 1.00 91.12 81 GLU A O 1
ATOM 632 N N . SER A 1 82 ? 5.197 3.471 10.289 1.00 92.69 82 SER A N 1
ATOM 633 C CA . SER A 1 82 ? 5.348 2.009 10.226 1.00 92.69 82 SER A CA 1
ATOM 634 C C . SER A 1 82 ? 5.726 1.482 8.834 1.00 92.69 82 SER A C 1
ATOM 636 O O . SER A 1 82 ? 5.721 0.270 8.608 1.00 92.69 82 SER A O 1
ATOM 638 N N . TRP A 1 83 ? 6.003 2.386 7.891 1.00 93.50 83 TRP A N 1
ATOM 639 C CA . TRP A 1 83 ? 6.306 2.051 6.508 1.00 93.50 83 TRP A CA 1
ATOM 640 C C . TRP A 1 83 ? 7.561 1.183 6.373 1.00 93.50 83 TRP A C 1
ATOM 642 O O . TRP A 1 83 ? 8.613 1.472 6.943 1.00 93.50 83 TRP A O 1
ATOM 652 N N . VAL A 1 84 ? 7.458 0.152 5.535 1.00 94.88 84 VAL A N 1
ATOM 653 C CA . VAL A 1 84 ? 8.578 -0.682 5.098 1.00 94.88 84 VAL A CA 1
ATOM 654 C C . VAL A 1 84 ? 8.579 -0.759 3.573 1.00 94.88 84 VAL A C 1
ATOM 656 O O . VAL A 1 84 ? 7.587 -1.165 2.961 1.00 94.88 84 VAL A O 1
ATOM 659 N N . ASP A 1 85 ? 9.711 -0.410 2.958 1.00 94.88 85 ASP A N 1
ATOM 660 C CA . ASP A 1 85 ? 9.977 -0.688 1.544 1.00 94.88 85 ASP A CA 1
ATOM 661 C C . ASP A 1 85 ? 10.261 -2.187 1.369 1.00 94.88 85 ASP A C 1
ATOM 663 O O . ASP A 1 85 ? 11.314 -2.676 1.772 1.00 94.88 85 ASP A O 1
ATOM 667 N N . LEU A 1 86 ? 9.334 -2.942 0.780 1.00 96.19 86 LEU A N 1
ATOM 668 C CA . LEU A 1 86 ? 9.509 -4.379 0.556 1.00 96.19 86 LEU A CA 1
ATOM 669 C C . LEU A 1 86 ? 10.450 -4.687 -0.616 1.00 96.19 86 LEU A C 1
ATOM 671 O O . LEU A 1 86 ? 10.901 -5.830 -0.754 1.00 96.19 86 LEU A O 1
ATOM 675 N N . ASN A 1 87 ? 10.763 -3.695 -1.454 1.00 94.56 87 ASN A N 1
ATOM 676 C CA . ASN A 1 87 ? 11.665 -3.862 -2.587 1.00 94.56 87 ASN A CA 1
ATOM 677 C C . ASN A 1 87 ? 13.093 -4.185 -2.134 1.00 94.56 87 ASN A C 1
ATOM 679 O O . ASN A 1 87 ? 13.799 -4.911 -2.825 1.00 94.56 87 ASN A O 1
ATOM 683 N N . GLN A 1 88 ? 13.494 -3.741 -0.938 1.00 94.31 88 GLN A N 1
ATOM 684 C CA . GLN A 1 88 ? 14.810 -4.046 -0.361 1.00 94.31 88 GLN A CA 1
ATOM 685 C C . GLN A 1 88 ? 15.050 -5.554 -0.118 1.00 94.31 88 GLN A C 1
ATOM 687 O O . GLN A 1 88 ? 16.190 -5.970 0.068 1.00 94.31 88 GLN A O 1
ATOM 692 N N . PHE A 1 89 ? 13.989 -6.373 -0.114 1.00 95.00 89 PHE A N 1
ATOM 693 C CA . PHE A 1 89 ? 14.061 -7.831 0.070 1.00 95.00 89 PHE A CA 1
ATOM 694 C C . PHE A 1 89 ? 13.955 -8.615 -1.240 1.00 95.00 89 PHE A C 1
ATOM 696 O O . PHE A 1 89 ? 13.891 -9.844 -1.218 1.00 95.00 89 PHE A O 1
ATOM 703 N N . LEU A 1 90 ? 13.887 -7.926 -2.378 1.00 94.75 90 LEU A N 1
ATOM 704 C CA . LEU A 1 90 ? 13.850 -8.559 -3.688 1.00 94.75 90 LEU A CA 1
ATOM 705 C C . LEU A 1 90 ? 15.261 -8.737 -4.259 1.00 94.75 90 LEU A C 1
ATOM 707 O O . LEU A 1 90 ? 16.190 -8.032 -3.856 1.00 94.75 90 LEU A O 1
ATOM 711 N N . PRO A 1 91 ? 15.436 -9.654 -5.228 1.00 94.50 91 PRO A N 1
ATOM 712 C CA . PRO A 1 91 ? 16.663 -9.716 -6.008 1.00 94.50 91 PRO A CA 1
ATOM 713 C C . PRO A 1 91 ? 16.999 -8.348 -6.634 1.00 94.50 91 PRO A C 1
ATOM 715 O O . PRO A 1 91 ? 16.085 -7.668 -7.110 1.00 94.50 91 PRO A O 1
ATOM 718 N N . PRO A 1 92 ? 18.280 -7.939 -6.668 1.00 91.50 92 PRO A N 1
ATOM 719 C CA . PRO A 1 92 ? 18.694 -6.594 -7.083 1.00 91.50 92 PRO A CA 1
ATOM 720 C C . PRO A 1 92 ? 18.350 -6.250 -8.541 1.00 91.50 92 PRO A C 1
ATOM 722 O O . PRO A 1 92 ? 18.322 -5.082 -8.914 1.00 91.50 92 PRO A O 1
ATOM 725 N N . GLU A 1 93 ? 18.082 -7.246 -9.383 1.00 93.31 93 GLU A N 1
ATOM 726 C CA . GLU A 1 93 ? 17.592 -7.067 -10.749 1.00 93.31 93 GLU A CA 1
ATOM 727 C C . GLU A 1 93 ? 16.126 -6.602 -10.839 1.00 93.31 93 GLU A C 1
ATOM 729 O O . GLU A 1 93 ? 15.670 -6.219 -11.923 1.00 93.31 93 GLU A O 1
ATOM 734 N N . CYS A 1 94 ? 15.371 -6.657 -9.736 1.00 94.38 94 CYS A N 1
ATOM 735 C CA . CYS A 1 94 ? 14.003 -6.159 -9.673 1.00 94.38 94 CYS A CA 1
ATOM 736 C C . CYS A 1 94 ? 14.013 -4.632 -9.604 1.00 94.38 94 CYS A C 1
ATOM 738 O O . CYS A 1 94 ? 14.498 -4.035 -8.648 1.00 94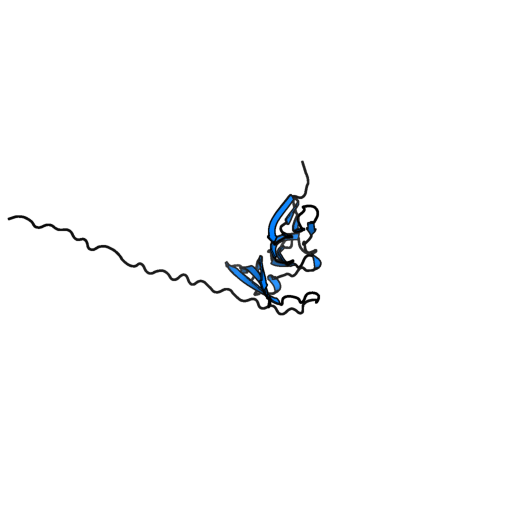.38 94 CYS A O 1
ATOM 740 N N . ILE A 1 95 ? 13.434 -4.005 -10.623 1.00 93.44 95 ILE A N 1
ATOM 741 C CA . ILE A 1 95 ? 13.401 -2.546 -10.766 1.00 93.44 95 ILE A CA 1
ATOM 742 C C . ILE A 1 95 ? 12.065 -1.943 -10.348 1.00 93.44 95 ILE A C 1
ATOM 744 O O . ILE A 1 95 ? 11.976 -0.739 -10.168 1.00 93.44 95 ILE A O 1
ATOM 748 N N . LYS A 1 96 ? 11.016 -2.761 -10.233 1.00 95.69 96 LYS A N 1
ATOM 749 C CA . LYS A 1 96 ? 9.697 -2.330 -9.770 1.00 95.69 96 LYS A CA 1
ATOM 750 C C . LYS A 1 96 ? 8.990 -3.454 -9.044 1.00 95.69 96 LYS A C 1
ATOM 752 O O . LYS A 1 96 ? 9.149 -4.625 -9.397 1.00 95.69 96 LYS A O 1
ATOM 757 N N . SER A 1 97 ? 8.146 -3.100 -8.090 1.00 97.81 97 SER A N 1
ATOM 758 C CA . SER A 1 97 ? 7.339 -4.052 -7.345 1.00 97.81 97 SER A CA 1
ATOM 759 C C . SER A 1 97 ? 6.034 -3.438 -6.847 1.00 97.81 97 SER A C 1
ATOM 761 O O . SER A 1 97 ? 5.841 -2.225 -6.789 1.00 97.81 97 SER A O 1
ATOM 763 N N . THR A 1 98 ? 5.065 -4.294 -6.548 1.00 97.94 98 THR A N 1
ATOM 764 C CA . THR A 1 98 ? 3.779 -3.894 -5.974 1.00 97.94 98 THR A CA 1
ATOM 765 C C . THR A 1 98 ? 3.272 -5.012 -5.089 1.00 97.94 98 THR A C 1
ATOM 767 O O . THR A 1 98 ? 3.214 -6.158 -5.534 1.00 97.94 98 THR A O 1
ATOM 770 N N . ALA A 1 99 ? 2.860 -4.676 -3.870 1.00 98.25 99 ALA A N 1
ATOM 771 C CA . ALA A 1 99 ? 2.150 -5.587 -2.989 1.00 98.25 99 ALA A CA 1
ATOM 772 C C . ALA A 1 99 ? 0.640 -5.336 -3.092 1.00 98.25 99 ALA A C 1
ATOM 774 O O . ALA A 1 99 ? 0.182 -4.195 -3.070 1.00 98.25 99 ALA A O 1
ATOM 775 N N . SER A 1 100 ? -0.135 -6.407 -3.240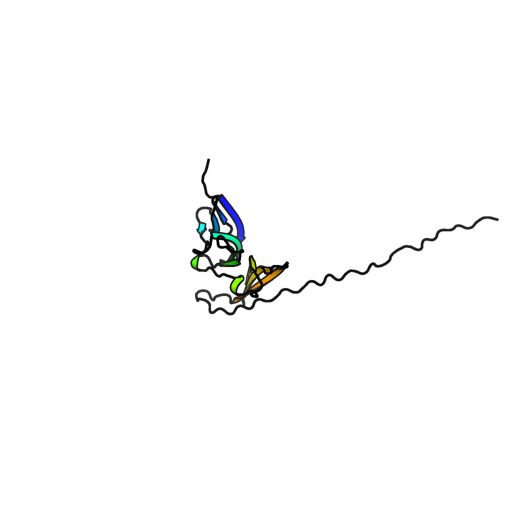 1.00 97.38 100 SER A N 1
ATOM 776 C CA . SER A 1 100 ? -1.573 -6.341 -3.532 1.00 97.38 100 SER A CA 1
ATOM 777 C C . SER A 1 100 ? -2.440 -7.108 -2.541 1.00 97.38 100 SER A C 1
ATOM 779 O O . SER A 1 100 ? -3.645 -6.891 -2.501 1.00 97.38 100 SER A O 1
ATOM 781 N N . GLY A 1 101 ? -1.861 -8.022 -1.763 1.00 96.94 101 GLY A N 1
ATOM 782 C CA . GLY A 1 101 ? -2.598 -8.810 -0.781 1.00 96.94 101 GLY A CA 1
ATOM 783 C C . GLY A 1 101 ? -1.771 -9.069 0.464 1.00 96.94 101 GLY A C 1
ATOM 784 O O . GLY A 1 101 ? -0.546 -9.141 0.394 1.00 96.94 101 GLY A O 1
ATOM 785 N N . VAL A 1 102 ? -2.458 -9.202 1.592 1.00 96.81 102 VAL A N 1
ATOM 786 C CA . VAL A 1 102 ? -1.860 -9.487 2.893 1.00 96.81 102 VAL A CA 1
ATOM 787 C C . VAL A 1 102 ? -2.791 -10.386 3.696 1.00 96.81 102 VAL A C 1
ATOM 789 O O . VAL A 1 102 ? -4.008 -10.237 3.617 1.00 96.81 102 VAL A O 1
ATOM 792 N N . TRP A 1 103 ? -2.221 -11.341 4.421 1.00 95.44 103 TRP A N 1
ATOM 793 C CA . TRP A 1 103 ? -2.911 -12.180 5.401 1.00 95.44 103 TRP A CA 1
ATOM 794 C C . TRP A 1 103 ? -1.894 -12.717 6.404 1.00 95.44 103 TRP A C 1
ATOM 796 O O . TRP A 1 103 ? -0.694 -12.671 6.144 1.00 95.44 103 TRP A O 1
ATOM 806 N N . HIS A 1 104 ? -2.344 -13.259 7.529 1.00 93.94 104 HIS A N 1
ATOM 807 C CA . HIS A 1 104 ? -1.458 -13.947 8.467 1.00 93.94 104 HIS A CA 1
ATOM 808 C C . HIS A 1 104 ? -2.059 -15.255 8.962 1.00 93.94 104 HIS A C 1
ATOM 810 O O . HIS A 1 104 ? -3.252 -15.518 8.790 1.00 93.94 104 HIS A O 1
ATOM 816 N N . ASP A 1 105 ? -1.191 -16.067 9.546 1.00 91.88 105 ASP A N 1
ATOM 817 C CA . ASP A 1 105 ? -1.546 -17.163 10.432 1.00 91.88 105 ASP A CA 1
ATOM 818 C C . ASP A 1 105 ? -0.773 -17.034 11.758 1.00 91.88 105 ASP A C 1
ATOM 820 O O . ASP A 1 105 ? -0.146 -16.012 12.045 1.00 91.88 105 ASP A O 1
ATOM 824 N N . GLU A 1 106 ? -0.812 -18.078 12.585 1.00 87.69 106 GLU A N 1
ATOM 825 C CA . GLU A 1 106 ? -0.143 -18.105 13.892 1.00 87.69 106 GLU A CA 1
ATOM 826 C C . GLU A 1 106 ? 1.390 -17.958 13.819 1.00 87.69 106 GLU A C 1
ATOM 828 O O . GLU A 1 106 ? 2.020 -17.640 14.826 1.00 87.69 106 GLU A O 1
ATOM 833 N N . HIS A 1 107 ? 2.003 -18.175 12.652 1.00 86.19 107 HIS A N 1
ATOM 834 C CA . HIS A 1 107 ? 3.453 -18.223 12.474 1.00 86.19 107 HIS A CA 1
ATOM 835 C C . HIS A 1 107 ? 3.997 -17.007 11.728 1.00 86.19 107 HIS A C 1
ATOM 837 O O . HIS A 1 107 ? 5.107 -16.552 12.020 1.00 86.19 107 HIS A O 1
ATOM 843 N N . ALA A 1 108 ? 3.266 -16.515 10.726 1.00 91.38 108 ALA A N 1
ATOM 844 C CA . ALA A 1 108 ? 3.776 -15.477 9.848 1.00 91.38 108 ALA A CA 1
ATOM 845 C C . ALA A 1 108 ? 2.687 -14.607 9.224 1.00 91.38 108 ALA A C 1
ATOM 847 O O . ALA A 1 108 ? 1.549 -15.010 8.989 1.00 91.38 108 ALA A O 1
ATOM 848 N N . LEU A 1 109 ? 3.108 -13.391 8.897 1.00 93.81 109 LEU A N 1
ATOM 849 C CA . LEU A 1 109 ? 2.413 -12.470 8.026 1.00 93.81 109 LEU A CA 1
ATOM 850 C C . LEU A 1 109 ? 2.934 -12.670 6.603 1.00 93.81 109 LEU A C 1
ATOM 852 O O . LEU A 1 109 ? 4.139 -12.629 6.345 1.00 93.81 109 LEU A O 1
ATOM 856 N N . TYR A 1 110 ? 2.015 -12.852 5.672 1.00 96.19 110 TYR A N 1
ATOM 857 C CA . TYR A 1 110 ? 2.290 -13.055 4.264 1.00 96.19 110 TYR A CA 1
ATOM 858 C C . TYR A 1 110 ? 1.800 -11.863 3.466 1.00 96.19 110 TYR A C 1
ATOM 860 O O . TYR A 1 110 ? 0.655 -11.433 3.589 1.00 96.19 110 TYR A O 1
ATOM 868 N N . VAL A 1 111 ? 2.668 -11.362 2.598 1.00 97.81 111 VAL A N 1
ATOM 869 C CA . VAL A 1 111 ? 2.345 -10.333 1.618 1.00 97.81 111 VAL A CA 1
ATOM 870 C C . VAL A 1 111 ? 2.564 -10.920 0.236 1.00 97.81 111 VAL A C 1
ATOM 872 O O . VAL A 1 111 ? 3.591 -11.539 -0.016 1.00 97.81 111 VAL A O 1
ATOM 875 N N . VAL A 1 112 ? 1.612 -10.727 -0.671 1.00 97.69 112 VAL A N 1
ATOM 876 C CA . VAL A 1 112 ? 1.728 -11.151 -2.072 1.00 97.69 112 VAL A CA 1
ATOM 877 C C . VAL A 1 112 ? 1.663 -9.977 -3.014 1.00 97.69 112 VAL A C 1
ATOM 879 O O . VAL A 1 112 ? 1.035 -8.952 -2.740 1.00 97.69 112 VAL A O 1
ATOM 882 N N . GLY A 1 113 ? 2.271 -10.171 -4.172 1.00 97.75 113 GLY A N 1
ATOM 883 C CA . GLY A 1 113 ? 2.249 -9.199 -5.239 1.00 97.75 113 GLY A CA 1
ATOM 884 C C . GLY A 1 113 ? 3.111 -9.643 -6.401 1.00 97.75 113 GLY A C 1
ATOM 885 O O . GLY A 1 113 ? 3.272 -10.839 -6.660 1.00 97.75 113 GLY A O 1
ATOM 886 N N . TYR A 1 114 ? 3.672 -8.670 -7.101 1.00 96.69 114 TYR A N 1
ATOM 887 C CA . TYR A 1 114 ? 4.624 -8.931 -8.165 1.00 96.69 114 TYR A CA 1
ATOM 888 C C . TYR A 1 114 ? 5.858 -8.050 -8.017 1.00 96.69 114 TYR A C 1
ATOM 890 O O . TYR A 1 114 ? 5.804 -6.954 -7.453 1.00 96.69 114 TYR A O 1
ATOM 898 N N . ALA A 1 115 ? 6.956 -8.526 -8.586 1.00 97.38 115 ALA A N 1
ATOM 899 C CA . ALA A 1 115 ? 8.133 -7.730 -8.876 1.00 97.38 115 ALA A CA 1
ATOM 900 C C . ALA A 1 115 ? 8.534 -7.958 -10.326 1.00 97.38 115 ALA A C 1
ATOM 902 O O . ALA A 1 115 ? 8.243 -9.009 -10.893 1.00 97.38 115 ALA A O 1
ATOM 903 N N . ALA A 1 116 ? 9.158 -6.974 -10.955 1.00 94.94 116 ALA A N 1
ATOM 904 C CA . ALA A 1 116 ? 9.590 -7.099 -12.332 1.00 94.94 116 ALA A CA 1
ATOM 905 C C . ALA A 1 116 ? 11.038 -6.675 -12.503 1.00 94.94 116 ALA A C 1
ATOM 907 O O . ALA A 1 116 ? 11.489 -5.662 -11.967 1.00 94.94 116 ALA A O 1
ATOM 908 N N . THR A 1 117 ? 11.724 -7.449 -13.333 1.00 92.62 117 THR A N 1
ATOM 909 C CA . THR A 1 117 ? 12.974 -7.040 -13.966 1.00 92.62 117 THR A CA 1
ATOM 910 C C . THR A 1 117 ? 12.656 -6.255 -15.243 1.00 92.62 117 THR A C 1
ATOM 912 O O . THR A 1 117 ? 11.491 -6.105 -15.625 1.00 92.62 117 THR A O 1
ATOM 915 N N . LEU A 1 118 ? 13.689 -5.818 -15.968 1.00 88.12 118 LEU A N 1
ATOM 916 C CA . LEU A 1 118 ? 13.540 -5.223 -17.305 1.00 88.12 118 LEU A CA 1
ATOM 917 C C . LEU A 1 118 ? 12.810 -6.131 -18.314 1.00 88.12 118 LEU A C 1
ATOM 919 O O . LEU A 1 118 ? 12.336 -5.651 -19.340 1.00 88.12 118 LEU A O 1
ATOM 923 N N . TRP A 1 119 ? 12.728 -7.436 -18.043 1.00 85.62 119 TRP A N 1
ATOM 924 C CA . TRP A 1 119 ? 12.336 -8.441 -19.030 1.00 85.62 119 TRP A CA 1
ATOM 925 C C . TRP A 1 119 ? 10.948 -9.032 -18.773 1.00 85.62 119 TRP A C 1
ATOM 927 O O . TRP A 1 119 ? 10.248 -9.369 -19.728 1.00 85.62 119 TRP A O 1
ATOM 937 N N . ALA A 1 120 ? 10.538 -9.176 -17.508 1.00 89.38 120 ALA A N 1
ATOM 938 C CA . ALA A 1 120 ? 9.226 -9.716 -17.154 1.00 89.38 120 ALA A CA 1
ATOM 939 C C . ALA A 1 120 ? 8.834 -9.432 -15.690 1.00 89.38 120 ALA A C 1
ATOM 941 O O . ALA A 1 120 ? 9.711 -9.392 -14.822 1.00 89.38 120 ALA A O 1
ATOM 942 N N . PRO A 1 121 ? 7.522 -9.298 -15.402 1.00 92.88 121 PRO A N 1
ATOM 943 C CA . PRO A 1 121 ? 6.986 -9.410 -14.052 1.00 92.88 121 PRO A CA 1
ATOM 944 C C . PRO A 1 121 ? 6.875 -10.876 -13.610 1.00 92.88 121 PRO A C 1
ATOM 946 O O . PRO A 1 121 ? 6.445 -11.742 -14.375 1.00 92.88 121 PRO A O 1
ATOM 949 N N . GLU A 1 122 ? 7.184 -11.131 -12.345 1.00 94.75 122 GLU A N 1
ATOM 950 C CA . GLU A 1 122 ? 7.014 -12.409 -11.662 1.00 94.75 122 GLU A CA 1
ATOM 951 C C . GLU A 1 122 ? 6.214 -12.212 -10.369 1.00 94.75 122 GLU A C 1
ATOM 953 O O . GLU A 1 122 ? 6.241 -11.145 -9.755 1.00 94.75 122 GLU A O 1
ATOM 958 N N . ALA A 1 123 ? 5.460 -13.236 -9.969 1.00 96.44 123 ALA A N 1
ATOM 959 C CA . ALA A 1 123 ? 4.715 -13.211 -8.716 1.00 96.44 123 ALA A CA 1
ATOM 960 C C . ALA A 1 123 ? 5.658 -13.479 -7.536 1.00 96.44 123 ALA A C 1
ATOM 962 O O . ALA A 1 123 ? 6.445 -14.427 -7.579 1.00 96.44 123 ALA A O 1
ATOM 963 N N . PHE A 1 124 ? 5.524 -12.682 -6.479 1.00 94.88 124 PHE A N 1
ATOM 964 C CA . PHE A 1 124 ? 6.326 -12.787 -5.264 1.00 94.88 124 PHE A CA 1
ATOM 965 C C . PHE A 1 124 ? 5.443 -12.913 -4.028 1.00 94.88 124 PHE A C 1
ATOM 967 O O . PHE A 1 124 ? 4.332 -12.376 -3.969 1.00 94.88 124 PHE A O 1
ATOM 974 N N . ILE A 1 125 ? 5.978 -13.625 -3.038 1.00 95.75 125 ILE A N 1
ATOM 975 C CA . ILE A 1 125 ? 5.475 -13.643 -1.672 1.00 95.75 125 ILE A CA 1
ATOM 976 C C . ILE A 1 125 ? 6.603 -13.212 -0.734 1.00 95.75 125 ILE A C 1
ATOM 978 O O . ILE A 1 125 ? 7.718 -13.735 -0.802 1.00 95.75 125 ILE A O 1
ATOM 982 N N . TRP A 1 126 ? 6.304 -12.254 0.134 1.00 95.81 126 TRP A N 1
ATOM 983 C CA . TRP A 1 126 ? 7.139 -11.877 1.265 1.00 95.81 126 TRP A CA 1
ATOM 984 C C . TRP A 1 126 ? 6.532 -12.505 2.517 1.00 95.81 126 TRP A C 1
ATOM 986 O O . TRP A 1 126 ? 5.326 -12.393 2.739 1.00 95.81 126 TRP A O 1
ATOM 996 N N . SER A 1 127 ? 7.351 -13.162 3.334 1.00 93.81 127 SER A N 1
ATOM 997 C CA . SER A 1 127 ? 6.939 -13.670 4.645 1.00 93.81 127 SER A CA 1
ATOM 998 C C . SER A 1 127 ? 7.691 -12.935 5.746 1.00 93.81 127 SER A C 1
ATOM 1000 O O . SER A 1 127 ? 8.923 -12.880 5.720 1.00 93.81 127 SER A O 1
ATOM 1002 N N . MET A 1 128 ? 6.953 -12.404 6.713 1.00 85.81 128 MET A N 1
ATOM 1003 C CA . MET A 1 128 ? 7.473 -11.696 7.878 1.00 85.81 128 MET A CA 1
ATOM 1004 C C . MET A 1 128 ? 7.013 -12.419 9.149 1.00 85.81 128 MET A C 1
ATOM 1006 O O . MET A 1 128 ? 5.885 -12.916 9.175 1.00 85.81 128 MET A O 1
ATOM 1010 N N . PRO A 1 129 ? 7.827 -12.475 10.216 1.00 80.38 129 PRO A N 1
ATOM 1011 C CA . PRO A 1 129 ? 7.347 -12.931 11.516 1.00 80.38 129 PRO A CA 1
ATOM 1012 C C . PRO A 1 129 ? 6.161 -12.065 11.954 1.00 80.38 129 PRO A C 1
ATOM 1014 O O . PRO A 1 129 ? 6.206 -10.845 11.797 1.00 80.38 129 PRO A O 1
ATOM 1017 N N . THR A 1 130 ? 5.103 -12.654 12.504 1.00 67.56 130 THR A N 1
ATOM 1018 C CA . THR A 1 130 ? 4.051 -11.857 13.146 1.00 67.56 130 THR A CA 1
ATOM 1019 C C . THR A 1 130 ? 4.649 -11.162 14.377 1.00 67.56 130 THR A C 1
ATOM 1021 O O . THR A 1 130 ? 5.252 -11.829 15.224 1.00 67.56 130 THR A O 1
ATOM 1024 N N . PRO A 1 131 ? 4.554 -9.824 14.504 1.00 58.38 131 PRO A N 1
ATOM 1025 C CA . PRO A 1 131 ? 5.019 -9.166 15.712 1.00 58.38 131 PRO A CA 1
ATOM 1026 C C . PRO A 1 131 ? 4.123 -9.611 16.873 1.00 58.38 131 PRO A C 1
ATOM 1028 O O . PRO A 1 131 ? 2.896 -9.552 16.779 1.00 58.38 131 PRO A O 1
ATOM 1031 N N . ALA A 1 132 ? 4.725 -10.053 17.983 1.00 50.28 132 ALA A N 1
ATOM 1032 C CA . ALA A 1 132 ? 3.987 -10.200 19.234 1.00 50.28 132 ALA A CA 1
ATOM 1033 C C . ALA A 1 132 ? 3.319 -8.848 19.569 1.00 50.28 132 ALA A C 1
ATOM 1035 O O . ALA A 1 132 ? 3.907 -7.820 19.214 1.00 50.28 132 ALA A O 1
ATOM 1036 N N . PRO A 1 133 ? 2.156 -8.806 20.255 1.00 49.84 133 PRO A N 1
ATOM 1037 C CA . PRO A 1 133 ? 1.301 -7.613 20.384 1.00 49.84 133 PRO A CA 1
ATOM 1038 C C . PRO A 1 133 ? 1.923 -6.318 20.952 1.00 49.84 133 PRO A C 1
ATOM 1040 O O . PRO A 1 133 ? 1.187 -5.390 21.280 1.00 49.84 133 PRO A O 1
ATOM 1043 N N . SER A 1 134 ? 3.238 -6.211 21.164 1.00 45.88 134 SER A N 1
ATOM 1044 C CA . SER A 1 134 ? 3.877 -5.042 21.780 1.00 45.88 134 SER A CA 1
ATOM 1045 C C . SER A 1 134 ? 5.362 -4.829 21.440 1.00 45.88 134 SER A C 1
ATOM 1047 O O . SER A 1 134 ? 6.006 -4.045 22.134 1.00 45.88 134 SER A O 1
ATOM 1049 N N . THR A 1 135 ? 5.971 -5.502 20.454 1.00 42.91 135 THR A N 1
ATOM 1050 C CA . THR A 1 135 ? 7.444 -5.434 20.295 1.00 42.91 135 THR A CA 1
ATOM 1051 C C . THR A 1 135 ? 7.892 -5.066 18.884 1.00 42.91 135 THR A C 1
ATOM 1053 O O . THR A 1 135 ? 7.500 -5.696 17.906 1.00 42.91 135 THR A O 1
ATOM 1056 N N . ALA A 1 136 ? 8.752 -4.044 18.805 1.00 47.34 136 ALA A N 1
ATOM 1057 C CA . ALA A 1 136 ? 9.495 -3.660 17.611 1.00 47.34 136 ALA A CA 1
ATOM 1058 C C . ALA A 1 136 ? 10.267 -4.863 17.035 1.00 47.34 136 ALA A C 1
ATOM 1060 O O . ALA A 1 136 ? 10.899 -5.621 17.772 1.00 47.34 136 ALA A O 1
ATOM 1061 N N . MET A 1 137 ? 10.179 -5.042 15.717 1.00 44.53 137 MET A N 1
ATOM 1062 C CA . MET A 1 137 ? 10.674 -6.220 14.999 1.00 44.53 137 MET A CA 1
ATOM 1063 C C . MET A 1 137 ? 12.209 -6.300 14.929 1.00 44.53 137 MET A C 1
ATOM 1065 O O . MET A 1 137 ? 12.841 -5.344 14.478 1.00 44.53 137 MET A O 1
ATOM 1069 N N . PRO A 1 138 ? 12.816 -7.471 15.202 1.00 38.78 138 PRO A N 1
ATOM 1070 C CA . PRO A 1 138 ? 14.033 -7.898 14.527 1.00 38.78 138 PRO A CA 1
ATOM 1071 C C . PRO A 1 138 ? 13.660 -8.557 13.185 1.00 38.78 138 PRO A C 1
ATOM 1073 O O . PRO A 1 138 ? 12.899 -9.523 13.135 1.00 38.78 138 PRO A O 1
ATOM 1076 N N . LEU A 1 139 ? 14.170 -8.008 12.081 1.00 47.34 139 LEU A N 1
ATOM 1077 C CA . LEU A 1 139 ? 13.888 -8.479 10.725 1.00 47.34 139 LEU A CA 1
ATOM 1078 C C . LEU A 1 139 ? 14.621 -9.795 10.416 1.00 47.34 139 LEU A C 1
ATOM 1080 O O . LEU A 1 139 ? 15.848 -9.828 10.347 1.00 47.34 139 LEU A O 1
ATOM 1084 N N . ALA A 1 140 ? 13.868 -10.856 10.133 1.00 39.62 140 ALA A N 1
ATOM 1085 C CA . ALA A 1 140 ? 14.334 -11.986 9.335 1.00 39.62 140 ALA A CA 1
ATOM 1086 C C . ALA A 1 140 ? 13.278 -12.242 8.252 1.00 39.62 140 ALA A C 1
ATOM 1088 O O . ALA A 1 140 ? 12.173 -12.680 8.558 1.00 39.62 140 ALA A O 1
ATOM 1089 N N . ILE A 1 141 ? 13.588 -11.893 7.001 1.00 49.50 141 ILE A N 1
ATOM 1090 C CA . ILE A 1 141 ? 12.658 -11.979 5.866 1.00 49.50 141 ILE A CA 1
ATOM 1091 C C . ILE A 1 141 ? 13.310 -12.832 4.780 1.00 49.50 141 ILE A C 1
ATOM 1093 O O . ILE A 1 141 ? 14.411 -12.529 4.324 1.00 49.50 141 ILE A O 1
ATOM 1097 N N . ALA A 1 142 ? 12.624 -13.897 4.369 1.00 51.28 142 ALA A N 1
ATOM 1098 C CA . ALA A 1 142 ? 13.004 -14.725 3.231 1.00 51.28 142 ALA A CA 1
ATOM 1099 C C . ALA A 1 142 ? 12.022 -14.469 2.080 1.00 51.28 142 ALA A C 1
ATOM 1101 O O . ALA A 1 142 ? 10.825 -14.722 2.211 1.00 51.28 142 ALA A O 1
ATOM 1102 N N . ALA A 1 143 ? 12.518 -13.968 0.949 1.00 51.56 143 ALA A N 1
ATOM 1103 C CA . ALA A 1 143 ? 11.750 -13.926 -0.290 1.00 51.56 143 ALA A CA 1
ATOM 1104 C C . ALA A 1 143 ? 11.827 -15.304 -0.961 1.00 51.56 143 ALA A C 1
ATOM 1106 O O . ALA A 1 143 ? 12.913 -15.771 -1.309 1.00 51.56 143 ALA A O 1
ATOM 1107 N N . MET A 1 144 ? 10.687 -15.976 -1.135 1.00 52.84 144 MET A N 1
ATOM 1108 C CA . MET A 1 144 ? 10.627 -17.242 -1.872 1.00 52.84 144 MET A CA 1
ATOM 1109 C C . MET A 1 144 ? 10.123 -17.003 -3.296 1.00 52.84 144 MET A C 1
ATOM 1111 O O . MET A 1 144 ? 9.037 -16.465 -3.507 1.00 52.84 144 MET A O 1
ATOM 1115 N N . VAL A 1 145 ? 10.915 -17.430 -4.280 1.00 59.31 145 VAL A N 1
ATOM 1116 C CA . VAL A 1 145 ? 10.585 -17.344 -5.710 1.00 59.31 145 VAL A CA 1
ATOM 1117 C C . VAL A 1 145 ? 9.446 -18.316 -6.046 1.00 59.31 145 VAL A C 1
ATOM 1119 O O . VAL A 1 145 ? 9.526 -19.513 -5.762 1.00 59.31 145 VAL A O 1
ATOM 1122 N N . GLY A 1 146 ? 8.379 -17.807 -6.668 1.00 43.38 146 GLY A N 1
ATOM 1123 C CA . GLY A 1 146 ? 7.217 -18.595 -7.081 1.00 43.38 146 GLY A CA 1
ATOM 1124 C C . GLY A 1 146 ? 7.521 -19.596 -8.206 1.00 43.38 146 GLY A C 1
ATOM 1125 O O . GLY A 1 146 ? 8.259 -19.319 -9.150 1.00 43.38 146 GLY A O 1
ATOM 1126 N N . MET A 1 147 ? 6.911 -20.784 -8.133 1.00 45.00 147 MET A N 1
ATOM 1127 C CA . MET A 1 147 ? 7.094 -21.861 -9.113 1.00 45.00 147 MET A CA 1
ATOM 1128 C C . MET A 1 147 ? 6.612 -21.470 -10.520 1.00 45.00 147 MET A C 1
ATOM 1130 O O . MET A 1 147 ? 5.449 -21.115 -10.731 1.00 45.00 147 MET A O 1
ATOM 1134 N N . ARG A 1 148 ? 7.483 -21.655 -11.523 1.00 42.84 148 ARG A N 1
ATOM 1135 C CA . ARG A 1 148 ? 7.120 -21.593 -12.948 1.00 42.84 148 ARG A CA 1
ATOM 1136 C C . ARG A 1 148 ? 6.075 -22.666 -13.265 1.00 42.84 148 ARG A C 1
ATOM 1138 O O . ARG A 1 148 ? 6.388 -23.856 -13.288 1.00 42.84 148 ARG A O 1
ATOM 1145 N N . ARG A 1 149 ? 4.842 -22.269 -13.604 1.00 41.19 149 ARG A N 1
ATOM 1146 C CA . ARG A 1 149 ? 3.894 -23.182 -14.265 1.00 41.19 149 ARG A CA 1
ATOM 1147 C C . ARG A 1 149 ? 4.433 -23.525 -15.653 1.00 41.19 149 ARG A C 1
ATOM 1149 O O . ARG A 1 149 ? 4.227 -22.783 -16.612 1.00 41.19 149 ARG A O 1
ATOM 1156 N N . VAL A 1 150 ? 5.098 -24.671 -15.775 1.00 39.88 150 VAL A N 1
ATOM 1157 C CA . VAL A 1 150 ? 5.397 -25.268 -17.079 1.00 39.88 150 VAL A CA 1
ATOM 1158 C C . VAL A 1 150 ? 4.059 -25.614 -17.729 1.00 39.88 150 VAL A C 1
ATOM 1160 O O . VAL A 1 150 ? 3.381 -26.558 -17.325 1.00 39.88 150 VAL A O 1
ATOM 1163 N N . ARG A 1 151 ? 3.648 -24.837 -18.737 1.00 44.72 151 ARG A N 1
ATOM 1164 C CA . ARG A 1 151 ? 2.537 -25.216 -19.616 1.00 44.72 151 ARG A CA 1
ATOM 1165 C C . ARG A 1 151 ? 2.919 -26.530 -20.300 1.00 44.72 151 ARG A C 1
ATOM 1167 O O . ARG A 1 151 ? 3.680 -26.522 -21.265 1.00 44.72 151 ARG A O 1
ATOM 1174 N N . ARG A 1 152 ? 2.390 -27.663 -19.826 1.00 45.00 152 ARG A N 1
ATOM 1175 C CA . ARG A 1 152 ? 2.377 -28.897 -20.621 1.00 45.00 152 ARG A CA 1
ATOM 1176 C C . ARG A 1 152 ? 1.604 -28.580 -21.900 1.00 45.00 152 ARG A C 1
ATOM 1178 O O . ARG A 1 152 ? 0.403 -28.329 -21.846 1.00 45.00 152 ARG A O 1
ATOM 1185 N N . ARG A 1 153 ? 2.289 -28.554 -23.048 1.00 41.69 153 ARG A N 1
ATOM 1186 C CA . ARG A 1 153 ? 1.616 -28.641 -24.348 1.00 41.69 153 ARG A CA 1
ATOM 1187 C C . ARG A 1 153 ? 0.867 -29.970 -24.344 1.00 41.69 153 ARG A C 1
ATOM 1189 O O . ARG A 1 153 ? 1.499 -31.021 -24.395 1.00 41.69 153 ARG A O 1
ATOM 1196 N N . ALA A 1 154 ? -0.456 -29.920 -24.217 1.00 44.06 154 ALA A N 1
ATOM 1197 C CA . ALA A 1 154 ? -1.295 -31.075 -24.482 1.00 44.06 154 ALA A CA 1
ATOM 1198 C C . ALA A 1 154 ? -1.017 -31.509 -25.927 1.00 44.06 154 ALA A C 1
ATOM 1200 O O . ALA A 1 154 ? -1.181 -30.722 -26.862 1.00 44.06 154 ALA A O 1
ATOM 1201 N N . GLY A 1 155 ? -0.501 -32.726 -26.091 1.00 37.81 155 GLY A N 1
ATOM 1202 C CA . GLY A 1 155 ? -0.346 -33.340 -27.399 1.00 37.81 155 GLY A CA 1
ATOM 1203 C C . GLY A 1 155 ? -1.708 -33.411 -28.081 1.00 37.81 155 GLY A C 1
ATOM 1204 O O . GLY A 1 155 ? -2.699 -33.779 -27.454 1.00 37.81 155 GLY A O 1
ATOM 1205 N N . LYS A 1 156 ? -1.750 -33.037 -29.363 1.00 43.88 156 LYS A N 1
ATOM 1206 C CA . LYS A 1 156 ? -2.863 -33.344 -30.264 1.00 43.88 156 LYS A CA 1
ATOM 1207 C C . LYS A 1 156 ? -3.123 -34.853 -30.195 1.00 43.88 156 LYS A C 1
ATOM 1209 O O . LYS A 1 156 ? -2.357 -35.623 -30.767 1.00 43.88 156 LYS A O 1
ATOM 1214 N N . ALA A 1 157 ? -4.186 -35.266 -29.513 1.00 40.50 157 ALA A N 1
ATOM 1215 C CA . ALA A 1 157 ? -4.804 -36.551 -29.785 1.00 40.50 157 ALA A CA 1
ATOM 1216 C C . ALA A 1 157 ? -5.467 -36.425 -31.162 1.00 40.50 157 ALA A C 1
ATOM 1218 O O . ALA A 1 157 ? -6.363 -35.605 -31.358 1.00 40.50 157 ALA A O 1
ATOM 1219 N N . ALA A 1 158 ? -4.931 -37.153 -32.137 1.00 42.75 158 ALA A N 1
ATOM 1220 C CA . ALA A 1 158 ? -5.560 -37.337 -33.429 1.00 42.75 158 ALA A CA 1
ATOM 1221 C C . ALA A 1 158 ? -6.806 -38.200 -33.216 1.00 42.75 158 ALA A C 1
ATOM 1223 O O . ALA A 1 158 ? -6.690 -39.400 -32.987 1.00 42.75 158 ALA A O 1
ATOM 1224 N N . ASP A 1 159 ? -7.974 -37.572 -33.271 1.00 46.38 159 ASP A N 1
ATOM 1225 C CA . ASP A 1 159 ? -9.242 -38.264 -33.445 1.00 46.38 159 ASP A CA 1
ATOM 1226 C C . ASP A 1 159 ? -9.820 -37.817 -34.790 1.00 46.38 159 ASP A C 1
ATOM 1228 O O . ASP A 1 159 ? -10.232 -36.670 -34.974 1.00 46.38 159 ASP A O 1
ATOM 1232 N N . ALA A 1 160 ? -9.720 -38.702 -35.777 1.00 39.78 160 ALA A N 1
ATOM 1233 C CA . ALA A 1 160 ? -10.325 -38.549 -37.091 1.00 39.78 160 ALA A CA 1
ATOM 1234 C C . ALA A 1 160 ? -10.742 -39.936 -37.586 1.00 39.78 160 ALA A C 1
ATOM 1236 O O . ALA A 1 160 ? -10.049 -40.585 -38.363 1.00 39.78 160 ALA A O 1
ATOM 1237 N N . ALA A 1 161 ? -11.874 -40.390 -37.051 1.00 39.75 161 ALA A N 1
ATOM 1238 C CA . ALA A 1 161 ? -12.924 -41.132 -37.738 1.00 39.75 161 ALA A CA 1
ATOM 1239 C C . ALA A 1 161 ? -12.573 -41.685 -39.139 1.00 39.75 161 ALA A C 1
ATOM 1241 O O . ALA A 1 161 ? -12.841 -41.054 -40.163 1.00 39.75 161 ALA A O 1
ATOM 1242 N N . THR A 1 162 ? -12.109 -42.935 -39.196 1.00 40.41 162 THR A N 1
ATOM 1243 C CA . THR A 1 162 ? -12.203 -43.766 -40.406 1.00 40.41 162 THR A CA 1
ATOM 1244 C C . THR A 1 162 ? -13.627 -44.317 -40.517 1.00 40.41 162 THR A C 1
ATOM 1246 O O . THR A 1 162 ? -13.893 -45.486 -40.260 1.00 40.41 162 THR A O 1
ATOM 1249 N N . LEU A 1 163 ? -14.570 -43.450 -40.890 1.00 38.34 163 LEU A N 1
ATOM 1250 C CA . LEU A 1 163 ? -15.880 -43.834 -41.421 1.00 38.34 163 LEU A CA 1
ATOM 1251 C C . LEU A 1 163 ? -15.786 -43.822 -42.953 1.00 38.34 163 LEU A C 1
ATOM 1253 O O . LEU A 1 163 ? -16.247 -42.891 -43.612 1.00 38.34 163 LEU A O 1
ATOM 1257 N N . GLN A 1 164 ? -15.178 -44.855 -43.543 1.00 41.47 164 GLN A N 1
ATOM 1258 C CA . GLN A 1 164 ? -15.361 -45.119 -44.970 1.00 41.47 164 GLN A CA 1
ATOM 1259 C C . GLN A 1 164 ? -16.658 -45.902 -45.179 1.00 41.47 164 GLN A C 1
ATOM 1261 O O . GLN A 1 164 ? -16.726 -47.119 -45.040 1.00 41.47 164 GLN A O 1
ATOM 1266 N N . ARG A 1 165 ? -17.701 -45.154 -45.548 1.00 43.09 165 ARG A N 1
ATOM 1267 C CA . ARG A 1 165 ? -18.841 -45.659 -46.312 1.00 43.09 165 ARG A CA 1
ATOM 1268 C C . ARG A 1 165 ? -18.352 -46.096 -47.697 1.00 43.09 165 ARG A C 1
ATOM 1270 O O . ARG A 1 165 ? -17.785 -45.262 -48.396 1.00 43.09 165 ARG A O 1
ATOM 1277 N N . ARG A 1 166 ? -18.677 -47.315 -48.134 1.00 43.62 166 ARG A N 1
ATOM 1278 C CA . ARG A 1 166 ? -19.036 -47.631 -49.533 1.00 43.62 166 ARG A CA 1
ATOM 1279 C C . ARG A 1 166 ? -19.972 -48.845 -49.557 1.00 43.62 166 ARG A C 1
ATOM 1281 O O . ARG A 1 166 ? -19.692 -49.863 -48.938 1.00 43.62 166 ARG A O 1
ATOM 1288 N N . ALA A 1 167 ? -21.116 -48.649 -50.206 1.00 50.53 167 ALA A N 1
ATOM 1289 C CA . ALA A 1 167 ? -22.226 -49.584 -50.365 1.00 50.53 167 ALA A CA 1
ATOM 1290 C C . ALA A 1 167 ? -21.919 -50.686 -51.406 1.00 50.53 167 ALA A C 1
ATOM 1292 O O . ALA A 1 167 ? -21.042 -50.472 -52.245 1.00 50.53 167 ALA A O 1
ATOM 1293 N N . PRO A 1 168 ? -22.640 -51.824 -51.389 1.00 53.56 168 PRO A N 1
ATOM 1294 C CA . PRO A 1 168 ? -22.542 -52.847 -52.427 1.00 53.56 168 PRO A CA 1
ATOM 1295 C C . PRO A 1 168 ? -23.287 -52.439 -53.710 1.00 53.56 168 PRO A C 1
ATOM 1297 O O . PRO A 1 168 ? -24.408 -51.931 -53.655 1.00 53.56 168 PRO A O 1
ATOM 1300 N N . THR A 1 169 ? -22.652 -52.680 -54.857 1.00 51.16 169 THR A N 1
ATOM 1301 C CA . THR A 1 169 ? -23.254 -52.592 -56.195 1.00 51.16 169 THR A CA 1
ATOM 1302 C C . THR A 1 169 ? -23.991 -53.897 -56.502 1.00 51.16 169 THR A C 1
ATOM 1304 O O . THR A 1 169 ? -23.496 -54.974 -56.180 1.00 51.16 169 THR A O 1
ATOM 1307 N N . ILE A 1 170 ? -25.171 -53.765 -57.102 1.00 44.44 170 ILE A N 1
ATOM 1308 C CA . ILE A 1 170 ? -25.998 -54.834 -57.670 1.00 44.44 170 ILE A CA 1
ATOM 1309 C C . ILE A 1 170 ? -25.329 -55.364 -58.947 1.00 44.44 170 ILE A C 1
ATOM 1311 O O . ILE A 1 170 ? -24.932 -54.550 -59.778 1.00 44.44 170 ILE A O 1
ATOM 1315 N N . ASP A 1 171 ? -25.238 -56.689 -59.067 1.00 53.97 171 ASP A N 1
ATOM 1316 C CA . ASP A 1 171 ? -25.587 -57.491 -60.254 1.00 53.97 171 ASP A CA 1
ATOM 1317 C C . ASP A 1 171 ? -25.918 -58.923 -59.798 1.00 53.97 171 ASP A C 1
ATOM 1319 O O . ASP A 1 171 ? -25.169 -59.459 -58.945 1.00 53.97 171 ASP A O 1
#

Secondary structure (DSSP, 8-state):
---PPEEEEEEEETTEEEEEEEETTEEEEEEEESSSSS-EE---TT-SEEEEEEEETTEEEEEEE-TTS--EEEEEESSGGG-EEGGGGS-TT--EEEEEEEEE-SSEEEEEEEEE-SS-EEEEEEEEEPPPTT-PPPP--EEEEPP-------------------PPPP-